Protein AF-A0A7W8KSW9-F1 (afdb_monomer_lite)

Secondary structure (DSSP, 8-state):
-------PPPPP------------EEEEEES-GGGT-HHHHHHHHHT-SS--GGGSHHHHHHHHHTTTTSGGGTEEEEEEEEEETTEEEEEEEEEEES---S------------

Foldseek 3Di:
DDDDDDDDDDPDPDDPDPPPPPQDKDKDKDQDPPVLPQVLQVVQQVPDPDRDPCSHPVNVVCCDVVVVQHVVQQWGWMKIFIDRPSHTPWIDIDIGGDDDPPDPPPPPDPDDTD

Sequence (114 aa):
MPCCGKRKWQPKKQATLPQLQSMDYRTRIVSSLAEIGQAAWDGLVAVQDEANPFLSYAFLHALHESGAACAETGWQPHFLTVWHEEQLAGALPLYLKSHSYGEYVKLCTIKNIV

Radius of gyration: 23.82 Å; chains: 1; bounding box: 39×73×54 Å

pLDDT: mean 74.78, std 20.63, range [29.39, 95.5]

Structure (mmCIF, N/CA/C/O backbone):
data_AF-A0A7W8KSW9-F1
#
_entry.id   AF-A0A7W8KSW9-F1
#
loop_
_atom_site.group_PDB
_atom_site.id
_atom_site.type_symbol
_atom_site.label_atom_id
_atom_site.label_alt_id
_atom_site.label_comp_id
_atom_site.label_asym_id
_atom_site.label_entity_id
_atom_sit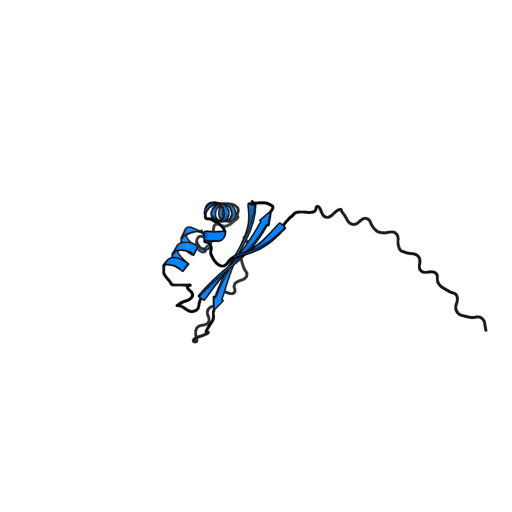e.label_seq_id
_atom_site.pdbx_PDB_ins_code
_atom_site.Cartn_x
_atom_site.Cartn_y
_atom_site.Cartn_z
_atom_site.occupancy
_atom_site.B_iso_or_equiv
_atom_site.auth_seq_id
_atom_site.auth_comp_id
_atom_site.auth_asym_id
_atom_site.auth_atom_id
_atom_site.pdbx_PDB_model_num
ATOM 1 N N . MET A 1 1 ? 16.557 -63.191 38.789 1.00 41.88 1 MET A N 1
ATOM 2 C CA . MET A 1 1 ? 16.378 -62.001 37.928 1.00 41.88 1 MET A CA 1
ATOM 3 C C . MET A 1 1 ? 14.897 -61.847 37.598 1.00 41.88 1 MET A C 1
ATOM 5 O O . MET A 1 1 ? 14.385 -62.738 36.932 1.00 41.88 1 MET A O 1
ATOM 9 N N . PRO A 1 2 ? 14.191 -60.795 38.053 1.00 40.78 2 PRO A N 1
ATOM 10 C CA . PRO A 1 2 ? 12.872 -60.461 37.528 1.00 40.78 2 PRO A CA 1
ATOM 11 C C . PRO A 1 2 ? 12.901 -59.215 36.632 1.00 40.78 2 PRO A C 1
ATOM 13 O O . PRO A 1 2 ? 13.605 -58.238 36.885 1.00 40.78 2 PRO A O 1
ATOM 16 N N . CYS A 1 3 ? 12.117 -59.312 35.561 1.00 36.53 3 CYS A N 1
ATOM 17 C CA . CYS A 1 3 ? 11.940 -58.357 34.480 1.00 36.53 3 CYS A CA 1
ATOM 18 C C . CYS A 1 3 ? 11.451 -56.966 34.912 1.00 36.53 3 CYS A C 1
ATOM 20 O O . CYS A 1 3 ? 10.626 -56.807 35.808 1.00 36.53 3 CYS A O 1
ATOM 22 N N . CYS A 1 4 ? 11.918 -55.985 34.136 1.00 43.47 4 CYS A N 1
ATOM 23 C CA . CYS A 1 4 ? 11.496 -54.591 34.054 1.00 43.47 4 CYS A CA 1
ATOM 24 C C . CYS A 1 4 ? 9.966 -54.415 34.169 1.00 43.47 4 CYS A C 1
ATOM 26 O O . CYS A 1 4 ? 9.198 -54.871 33.317 1.00 43.47 4 CYS A O 1
ATOM 28 N N . GLY A 1 5 ? 9.530 -53.744 35.238 1.00 43.72 5 GLY A N 1
ATOM 29 C CA . GLY A 1 5 ? 8.131 -53.417 35.493 1.00 43.72 5 GLY A CA 1
ATOM 30 C C . GLY A 1 5 ? 7.568 -52.465 34.439 1.00 43.72 5 GLY A C 1
ATOM 31 O O . GLY A 1 5 ? 8.136 -51.408 34.158 1.00 43.72 5 GLY A O 1
ATOM 32 N N . LYS A 1 6 ? 6.416 -52.825 33.867 1.00 47.94 6 LYS A N 1
ATOM 33 C CA . LYS A 1 6 ? 5.676 -51.979 32.925 1.00 47.94 6 LYS A CA 1
ATOM 34 C C . LYS A 1 6 ? 5.175 -50.722 33.648 1.00 47.94 6 LYS A C 1
ATOM 36 O O . LYS A 1 6 ? 4.142 -50.756 34.315 1.00 47.94 6 LYS A O 1
ATOM 41 N N . ARG A 1 7 ? 5.883 -49.598 33.505 1.00 45.09 7 ARG A N 1
ATOM 42 C CA . ARG A 1 7 ? 5.352 -48.278 33.873 1.00 45.09 7 ARG A CA 1
ATOM 43 C C . ARG A 1 7 ? 4.211 -47.934 32.920 1.00 45.09 7 ARG A C 1
ATOM 45 O O . ARG A 1 7 ? 4.440 -47.616 31.758 1.00 45.09 7 ARG A O 1
ATOM 52 N N . LYS A 1 8 ? 2.978 -48.035 33.419 1.00 47.38 8 LYS A N 1
ATOM 53 C CA . LYS A 1 8 ? 1.780 -47.563 32.722 1.00 47.38 8 LYS A CA 1
ATOM 54 C C . LYS A 1 8 ? 1.885 -46.045 32.560 1.00 47.38 8 LYS A C 1
ATOM 56 O O . LYS A 1 8 ? 1.961 -45.321 33.550 1.00 47.38 8 LYS A O 1
ATOM 61 N N . TRP A 1 9 ? 1.912 -45.585 31.314 1.00 39.28 9 TRP A N 1
ATOM 62 C CA . TRP A 1 9 ? 1.756 -44.180 30.960 1.00 39.28 9 TRP A CA 1
ATOM 63 C C . TRP A 1 9 ? 0.356 -43.732 31.395 1.00 39.28 9 TRP A C 1
ATOM 65 O O . TRP A 1 9 ? -0.638 -44.307 30.954 1.00 39.28 9 TRP A O 1
ATOM 75 N N . GLN A 1 10 ? 0.279 -42.767 32.311 1.00 44.88 10 GLN A N 1
ATOM 76 C CA . GLN A 1 10 ? -0.970 -42.079 32.623 1.00 44.88 10 GLN A CA 1
ATOM 77 C C . GLN A 1 10 ? -1.006 -40.777 31.816 1.00 44.88 10 GLN A C 1
ATOM 79 O O . GLN A 1 10 ? -0.055 -39.994 31.926 1.00 44.88 10 GLN A O 1
ATOM 84 N N . PRO A 1 11 ? -2.058 -40.516 31.020 1.00 47.56 11 PRO A N 1
ATOM 85 C CA . PRO A 1 11 ? -2.215 -39.225 30.373 1.00 47.56 11 PRO A CA 1
ATOM 86 C C . PRO A 1 11 ? -2.347 -38.161 31.464 1.00 47.56 11 PRO A C 1
ATOM 88 O O . PRO A 1 11 ? -3.222 -38.236 32.331 1.00 47.56 11 PRO A O 1
ATOM 91 N N . LYS A 1 12 ? -1.442 -37.178 31.454 1.00 54.94 12 LYS A N 1
ATOM 92 C CA . LYS A 1 12 ? -1.575 -35.993 32.304 1.00 54.94 12 LYS A CA 1
ATOM 93 C C . LYS A 1 12 ? -2.905 -35.333 31.942 1.00 54.94 12 LYS A C 1
ATOM 95 O O . LYS A 1 12 ? -3.167 -35.114 30.763 1.00 54.94 12 LYS A O 1
ATOM 100 N N . LYS A 1 13 ? -3.741 -35.069 32.951 1.00 54.25 13 LYS A N 1
ATOM 101 C CA . LYS A 1 13 ? -5.019 -34.362 32.800 1.00 54.25 13 LYS A CA 1
ATOM 102 C C . LYS A 1 13 ? -4.804 -33.137 31.909 1.00 54.25 13 LYS A C 1
ATOM 104 O O . LYS A 1 13 ? -3.906 -32.342 32.183 1.00 54.25 13 LYS A O 1
ATOM 109 N N . GLN A 1 14 ? -5.594 -33.042 30.842 1.00 52.78 14 GLN A N 1
ATOM 110 C CA . GLN A 1 14 ? -5.586 -31.927 29.904 1.00 52.78 14 GLN A CA 1
ATOM 111 C C . GLN A 1 14 ? -5.742 -30.631 30.711 1.00 52.78 14 GLN A C 1
ATOM 113 O O . GLN A 1 14 ? -6.770 -30.425 31.354 1.00 52.78 14 GLN A O 1
ATOM 118 N N . ALA A 1 15 ? -4.710 -29.791 30.742 1.00 56.44 15 ALA A N 1
ATOM 119 C CA . ALA A 1 15 ? -4.867 -28.434 31.239 1.00 56.44 15 ALA A CA 1
ATOM 120 C C . ALA A 1 15 ? -5.793 -27.711 30.255 1.00 56.44 15 ALA A C 1
ATOM 122 O O . ALA A 1 15 ? -5.528 -27.715 29.052 1.00 56.44 15 ALA A O 1
ATOM 123 N N . THR A 1 16 ? -6.896 -27.157 30.752 1.00 51.75 16 THR A N 1
ATOM 124 C CA . THR A 1 16 ? -7.808 -26.318 29.974 1.00 51.75 16 THR A CA 1
ATOM 125 C C . THR A 1 16 ? -7.005 -25.141 29.426 1.00 51.75 16 THR A C 1
ATOM 127 O O . THR A 1 16 ? -6.653 -24.229 30.172 1.00 51.75 16 THR A O 1
ATOM 130 N N . LEU A 1 17 ? -6.648 -25.189 28.141 1.00 53.19 17 LEU A N 1
ATOM 131 C CA . LEU A 1 17 ? -6.121 -24.022 27.444 1.00 53.19 17 LEU A CA 1
ATOM 132 C C . LEU A 1 17 ? -7.232 -22.962 27.462 1.00 53.19 17 LEU A C 1
ATOM 134 O O . LEU A 1 17 ? -8.385 -23.328 27.207 1.00 53.19 17 LEU A O 1
ATOM 138 N N . PRO A 1 18 ? -6.940 -21.689 27.790 1.00 54.09 18 PRO A N 1
ATOM 139 C CA . PRO A 1 18 ? -7.931 -20.637 27.638 1.00 54.09 18 PRO A CA 1
ATOM 140 C C . PRO A 1 18 ? -8.455 -20.707 26.208 1.00 54.09 18 PRO A C 1
ATOM 142 O O . PRO A 1 18 ? -7.687 -20.867 25.259 1.00 54.09 18 PRO A O 1
ATOM 145 N N . GLN A 1 19 ? -9.776 -20.692 26.089 1.00 52.88 19 GLN A N 1
ATOM 146 C CA . GLN A 1 19 ? -10.491 -20.788 24.831 1.00 52.88 19 GLN A CA 1
ATOM 147 C C . GLN A 1 19 ? -9.996 -19.647 23.937 1.00 52.88 19 GLN A C 1
ATOM 149 O O . GLN A 1 19 ? -10.364 -18.495 24.157 1.00 52.88 19 GLN A O 1
ATOM 154 N N . LEU A 1 20 ? -9.096 -19.949 22.994 1.00 60.62 20 LEU A N 1
ATOM 155 C CA . LEU A 1 20 ? -8.714 -19.025 21.933 1.00 60.62 20 LEU A CA 1
ATOM 156 C C . LEU A 1 20 ? -10.021 -18.681 21.229 1.00 60.62 20 LEU A C 1
ATOM 158 O O . LEU A 1 20 ? -10.607 -19.533 20.559 1.00 60.62 20 LEU A O 1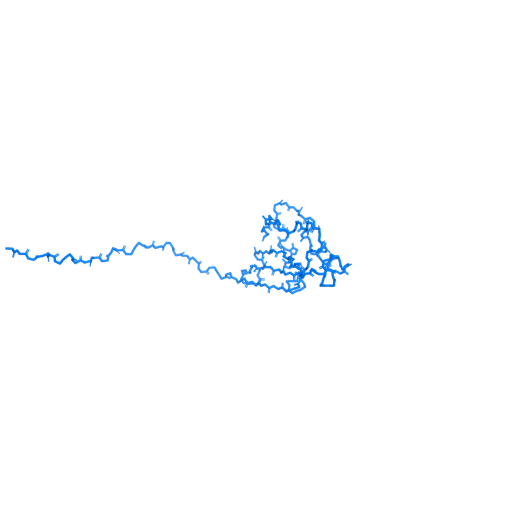
ATOM 162 N N . GLN A 1 21 ? -10.538 -17.479 21.483 1.00 60.25 21 GLN A N 1
ATOM 163 C CA . GLN A 1 21 ? -11.678 -16.967 20.744 1.00 60.25 21 GLN A CA 1
ATOM 164 C C . GLN A 1 21 ? -11.295 -17.066 19.272 1.00 60.25 21 GLN A C 1
ATOM 166 O O . GLN A 1 21 ? -10.225 -16.606 18.876 1.00 60.25 21 GLN A O 1
ATOM 171 N N . SER A 1 22 ? -12.119 -17.758 18.491 1.00 67.19 22 SER A N 1
ATOM 172 C CA . SER A 1 22 ? -11.922 -17.891 17.053 1.00 67.19 22 SER A CA 1
ATOM 173 C C . SER A 1 22 ? -12.151 -16.520 16.419 1.00 67.19 22 SER A C 1
ATOM 175 O O . SER A 1 22 ? -13.246 -16.238 15.950 1.00 67.19 22 SER A O 1
ATOM 177 N N . MET A 1 23 ? -11.152 -15.640 16.478 1.00 72.75 23 MET A N 1
ATOM 178 C CA . MET A 1 23 ? -11.139 -14.392 15.726 1.00 72.75 23 MET A CA 1
ATOM 179 C C . MET A 1 23 ? -10.833 -14.749 14.271 1.00 72.75 23 MET A C 1
ATOM 181 O O . MET A 1 23 ? -9.741 -15.235 13.966 1.00 72.75 23 MET A O 1
ATOM 185 N N . ASP A 1 24 ? -11.820 -14.567 13.394 1.00 87.50 24 ASP A N 1
ATOM 186 C CA . ASP A 1 24 ? -11.692 -14.855 11.965 1.00 87.50 24 ASP A CA 1
ATOM 187 C C . ASP 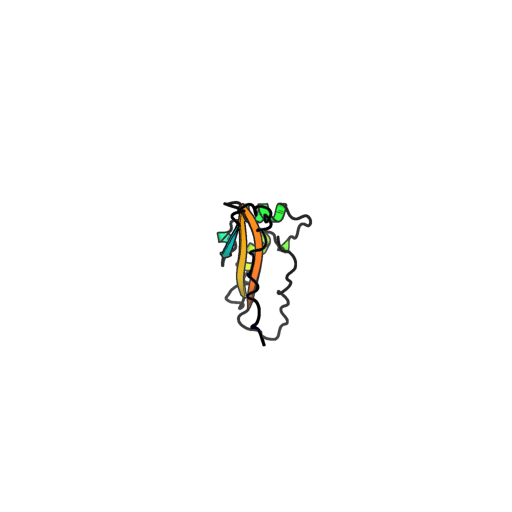A 1 24 ? -10.917 -13.727 11.276 1.00 87.50 24 ASP A C 1
ATOM 189 O O . ASP A 1 24 ? -11.479 -12.747 10.778 1.00 87.50 24 ASP A O 1
ATOM 193 N N . TYR A 1 25 ? -9.590 -13.850 11.312 1.00 90.56 25 TYR A N 1
ATOM 194 C CA . TYR A 1 25 ? -8.694 -12.988 10.559 1.00 90.56 25 TYR A CA 1
ATOM 195 C C . TYR A 1 25 ? -8.327 -13.625 9.225 1.00 90.56 25 TYR A C 1
ATOM 197 O O . TYR A 1 25 ? -7.769 -14.723 9.167 1.00 90.56 25 TYR A O 1
ATOM 205 N N . ARG A 1 26 ? -8.563 -12.885 8.141 1.00 93.81 26 ARG A N 1
ATOM 206 C CA . ARG A 1 26 ? -8.225 -13.287 6.775 1.00 93.81 26 ARG A CA 1
ATOM 207 C C . ARG A 1 26 ? -7.038 -12.476 6.281 1.00 93.81 26 ARG A C 1
ATOM 209 O O . ARG A 1 26 ? -7.106 -11.252 6.208 1.00 93.81 26 ARG A O 1
ATOM 216 N N . THR A 1 27 ? -5.957 -13.151 5.909 1.00 93.44 27 THR A N 1
ATOM 217 C CA . THR A 1 27 ? -4.803 -12.507 5.274 1.00 93.44 27 THR A CA 1
ATOM 218 C C . THR A 1 27 ? -4.942 -12.537 3.757 1.00 93.44 27 THR A C 1
ATOM 220 O O . THR A 1 27 ? -5.384 -13.533 3.180 1.00 93.44 27 THR A O 1
ATOM 223 N N . ARG A 1 28 ? -4.588 -11.437 3.087 1.00 93.62 28 ARG A N 1
ATOM 224 C CA . ARG A 1 28 ? -4.586 -11.347 1.619 1.00 93.62 28 ARG A CA 1
ATOM 225 C C . ARG A 1 28 ? -3.335 -10.628 1.140 1.00 93.62 28 ARG A C 1
ATOM 227 O O . ARG A 1 28 ? -2.895 -9.673 1.775 1.00 93.62 28 ARG A O 1
ATOM 234 N N . ILE A 1 29 ? -2.797 -11.071 0.010 1.00 93.25 29 ILE A N 1
ATOM 235 C CA . ILE A 1 29 ? -1.783 -10.330 -0.741 1.00 93.25 29 ILE A CA 1
ATOM 236 C C . ILE A 1 29 ? -2.468 -9.831 -2.004 1.00 93.25 29 ILE A C 1
ATOM 238 O O . ILE A 1 29 ? -2.960 -10.644 -2.784 1.00 93.25 29 ILE A O 1
ATOM 242 N N . VAL A 1 30 ? -2.519 -8.516 -2.177 1.00 94.19 30 VAL A N 1
ATOM 243 C CA . VAL A 1 30 ? -3.098 -7.875 -3.364 1.00 94.19 30 VAL A CA 1
ATOM 244 C C . VAL A 1 30 ? -2.026 -7.100 -4.116 1.00 94.19 30 VAL A C 1
ATOM 246 O O . VAL A 1 30 ? -1.053 -6.634 -3.524 1.00 94.19 30 VAL A O 1
ATOM 249 N N . SER A 1 31 ? -2.183 -6.991 -5.430 1.00 90.50 31 SER A N 1
ATOM 250 C CA . SER A 1 31 ? -1.208 -6.343 -6.319 1.00 90.50 31 SER A CA 1
ATOM 251 C C . SER A 1 31 ? -1.473 -4.853 -6.520 1.00 90.50 31 SER A C 1
ATOM 253 O O . SER A 1 31 ? -0.613 -4.132 -7.018 1.00 90.50 31 SER A O 1
ATOM 255 N N . SER A 1 32 ? -2.657 -4.376 -6.138 1.00 90.38 32 SER A N 1
ATOM 256 C CA . SER A 1 32 ? -3.046 -2.983 -6.301 1.00 90.38 32 SER A CA 1
ATOM 257 C C . SER A 1 32 ? -3.680 -2.418 -5.039 1.00 90.38 32 SER A C 1
ATOM 259 O O . SER A 1 32 ? -4.515 -3.047 -4.390 1.00 90.38 32 SER A O 1
ATOM 261 N N . LEU A 1 33 ? -3.322 -1.170 -4.734 1.00 92.56 33 LEU A N 1
ATOM 262 C CA . LEU A 1 33 ? -3.925 -0.390 -3.657 1.00 92.56 33 LEU A CA 1
ATOM 263 C C . LEU A 1 33 ? -5.439 -0.201 -3.874 1.00 92.56 33 LEU A C 1
ATOM 265 O O . LEU A 1 33 ? -6.209 -0.156 -2.915 1.00 92.56 33 LEU A O 1
ATOM 269 N N . ALA A 1 34 ? -5.879 -0.149 -5.135 1.00 92.94 34 ALA A N 1
ATOM 270 C CA . ALA A 1 34 ? -7.286 0.010 -5.491 1.00 92.94 34 ALA A CA 1
ATOM 271 C C . ALA A 1 34 ? -8.149 -1.201 -5.090 1.00 92.94 34 ALA A C 1
ATOM 273 O O . ALA A 1 34 ? -9.336 -1.029 -4.828 1.00 92.94 34 ALA A O 1
ATOM 274 N N . GLU A 1 35 ? -7.567 -2.404 -4.991 1.00 94.00 35 GLU A N 1
ATOM 275 C CA . GLU A 1 35 ? -8.279 -3.615 -4.546 1.00 94.00 35 GLU A CA 1
ATOM 276 C C . GLU A 1 35 ? -8.684 -3.543 -3.063 1.00 94.00 35 GLU A C 1
ATOM 278 O O . GLU A 1 35 ? -9.645 -4.187 -2.650 1.00 94.00 35 GLU A O 1
ATOM 283 N N . ILE A 1 36 ? -7.960 -2.755 -2.262 1.00 94.19 36 ILE A N 1
ATOM 284 C CA . ILE A 1 36 ? -8.258 -2.517 -0.842 1.00 94.19 36 ILE A CA 1
ATOM 285 C C . ILE A 1 36 ? -9.326 -1.426 -0.701 1.00 94.19 36 ILE A C 1
ATOM 287 O O . ILE A 1 36 ? -10.201 -1.509 0.158 1.00 94.19 36 ILE A O 1
ATOM 291 N N . GLY A 1 37 ? -9.262 -0.417 -1.573 1.00 94.94 37 GLY A N 1
ATOM 292 C CA . GLY A 1 37 ? -10.169 0.723 -1.592 1.00 94.94 37 GLY A CA 1
ATOM 293 C C . GLY A 1 37 ? -9.746 1.843 -0.639 1.00 94.94 37 GLY A C 1
ATOM 294 O O . GLY A 1 37 ? -9.297 1.613 0.485 1.00 94.94 37 GLY A O 1
ATOM 295 N N . GLN A 1 38 ? -9.933 3.085 -1.090 1.00 95.38 38 GLN A N 1
ATOM 296 C CA . GLN A 1 38 ? -9.501 4.274 -0.356 1.00 95.38 38 GLN A CA 1
ATOM 297 C C . GLN A 1 38 ? -10.124 4.375 1.039 1.00 95.38 38 GLN A C 1
ATOM 299 O O . GLN A 1 38 ? -9.415 4.640 1.999 1.00 95.38 38 GLN A O 1
ATOM 304 N N . ALA A 1 39 ? -11.427 4.117 1.174 1.00 95.50 39 ALA A N 1
ATOM 305 C CA . ALA A 1 39 ? -12.114 4.249 2.458 1.00 95.50 39 ALA A CA 1
ATOM 306 C C . ALA A 1 39 ? -11.567 3.287 3.529 1.00 95.50 39 ALA A C 1
ATOM 308 O O . ALA A 1 39 ? -11.371 3.690 4.673 1.00 95.50 39 ALA A O 1
ATOM 309 N N . ALA A 1 40 ? -11.294 2.031 3.158 1.00 94.31 40 ALA A N 1
ATOM 310 C CA . ALA A 1 40 ? -10.727 1.048 4.079 1.00 94.31 40 ALA A CA 1
ATOM 311 C C . ALA A 1 40 ? -9.290 1.417 4.471 1.00 94.31 40 ALA A C 1
ATOM 313 O O . ALA A 1 40 ? -8.922 1.325 5.640 1.00 94.31 40 ALA A O 1
ATOM 314 N N . TRP A 1 41 ? -8.499 1.882 3.502 1.00 95.00 41 TRP A N 1
ATOM 315 C CA . TRP A 1 41 ? -7.125 2.312 3.731 1.00 95.00 41 TRP A CA 1
ATOM 316 C C . TRP A 1 41 ? -7.040 3.564 4.612 1.00 95.00 41 TRP A C 1
ATOM 318 O O . TRP A 1 41 ? -6.314 3.574 5.600 1.00 95.00 41 TRP A O 1
ATOM 328 N N . ASP A 1 42 ? -7.809 4.606 4.295 1.00 93.50 42 ASP A N 1
ATOM 329 C CA . ASP A 1 42 ? -7.835 5.853 5.063 1.00 93.50 42 ASP A CA 1
ATOM 330 C C . ASP A 1 42 ? -8.364 5.611 6.486 1.00 93.50 42 ASP A C 1
ATOM 332 O O . ASP A 1 42 ? -7.828 6.172 7.440 1.00 93.50 42 ASP A O 1
ATOM 336 N N . GLY A 1 43 ? -9.349 4.718 6.651 1.00 92.19 43 GLY A N 1
ATOM 337 C CA . GLY A 1 43 ? -9.820 4.277 7.966 1.00 92.19 43 GLY A CA 1
ATOM 338 C C . GLY A 1 43 ? -8.728 3.590 8.790 1.00 92.19 43 GLY A C 1
ATOM 339 O O . GLY A 1 43 ? -8.604 3.856 9.983 1.00 92.19 43 GLY A O 1
ATOM 340 N N . LEU A 1 44 ? -7.898 2.763 8.149 1.00 91.50 44 LEU A N 1
ATOM 341 C CA . LEU A 1 44 ? -6.752 2.120 8.787 1.00 91.50 44 LEU A CA 1
ATOM 342 C C . LEU A 1 44 ? -5.640 3.133 9.136 1.00 91.50 44 LEU A C 1
ATOM 344 O O . LEU A 1 44 ? -5.051 3.073 10.210 1.00 91.50 44 LEU A O 1
ATOM 348 N N . VAL A 1 45 ? -5.345 4.095 8.260 1.00 90.69 45 VAL A N 1
ATOM 349 C CA . VAL A 1 45 ? -4.337 5.132 8.545 1.00 90.69 45 VAL A CA 1
ATOM 350 C C . VAL A 1 45 ? -4.791 6.057 9.676 1.00 90.69 45 VAL A C 1
ATOM 352 O O . VAL A 1 45 ? -3.971 6.464 10.494 1.00 90.69 45 VAL A O 1
ATOM 355 N N . ALA A 1 46 ? -6.089 6.355 9.764 1.00 89.25 46 ALA A N 1
ATOM 356 C CA . ALA A 1 46 ? -6.650 7.233 10.788 1.00 89.25 46 ALA A CA 1
ATOM 357 C C . ALA A 1 46 ? -6.564 6.669 12.218 1.00 89.25 46 ALA A C 1
ATOM 359 O O . ALA A 1 46 ? -6.645 7.449 13.165 1.00 89.25 46 ALA A O 1
ATOM 360 N N . VAL A 1 47 ? -6.408 5.348 12.389 1.00 87.81 47 VAL A N 1
ATOM 361 C CA . VAL A 1 47 ? -6.246 4.724 13.716 1.00 87.81 47 VAL A CA 1
ATOM 362 C C . VAL A 1 47 ? -4.792 4.662 14.193 1.00 87.81 47 VAL A C 1
ATOM 364 O O . VAL A 1 47 ? -4.552 4.240 15.321 1.00 87.81 47 VAL A O 1
ATOM 367 N N . GLN A 1 48 ? -3.819 5.074 13.372 1.00 82.56 48 GLN A N 1
ATOM 368 C CA . GLN A 1 48 ? -2.420 5.146 13.799 1.00 82.56 48 GLN A CA 1
ATOM 369 C C . GLN A 1 48 ? -2.210 6.276 14.809 1.00 82.56 48 GLN A C 1
ATOM 371 O O . GLN A 1 48 ? -2.653 7.402 14.588 1.00 82.56 48 GLN A O 1
ATOM 376 N N . ASP A 1 49 ? -1.442 5.996 15.864 1.00 82.50 49 ASP A N 1
ATOM 377 C CA .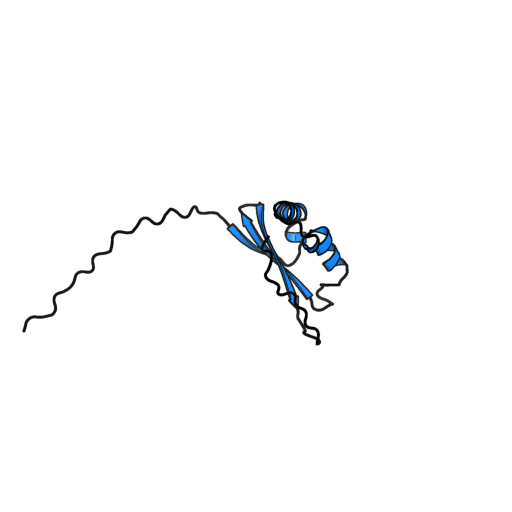 ASP A 1 49 ? -1.036 7.008 16.848 1.00 82.50 49 ASP A CA 1
ATOM 378 C C . ASP A 1 49 ? -0.204 8.135 16.206 1.00 82.50 49 ASP A C 1
ATOM 380 O O . ASP A 1 49 ? -0.315 9.303 16.582 1.00 82.50 49 ASP A O 1
ATOM 384 N N . GLU A 1 50 ? 0.618 7.793 15.209 1.00 83.88 50 GLU A N 1
ATOM 385 C CA . GLU A 1 50 ? 1.463 8.729 14.469 1.00 83.88 50 GLU A CA 1
ATOM 386 C C . GLU A 1 50 ? 1.054 8.778 12.995 1.00 83.88 50 GLU A C 1
ATOM 388 O O . GLU A 1 50 ? 1.212 7.814 12.244 1.00 83.88 50 GLU A O 1
ATOM 393 N N . ALA A 1 51 ? 0.570 9.938 12.551 1.00 79.81 51 ALA A N 1
ATOM 394 C CA . ALA A 1 51 ? 0.211 10.145 11.156 1.00 79.81 51 ALA A CA 1
ATOM 395 C C . ALA A 1 51 ? 1.458 10.094 10.255 1.00 79.81 51 ALA A C 1
ATOM 397 O O . ALA A 1 51 ? 2.303 10.991 10.281 1.00 79.81 51 ALA A O 1
ATOM 398 N N . ASN A 1 52 ? 1.545 9.069 9.405 1.00 84.69 52 ASN A N 1
ATOM 399 C CA . ASN A 1 52 ? 2.582 8.965 8.384 1.00 84.69 52 ASN A CA 1
ATOM 400 C C . ASN A 1 52 ? 2.023 9.361 7.002 1.00 84.69 52 ASN A C 1
ATOM 402 O O . ASN A 1 52 ? 1.303 8.568 6.388 1.00 84.69 52 ASN A O 1
ATOM 406 N N . PRO A 1 53 ? 2.368 10.543 6.452 1.00 87.19 53 PRO A N 1
ATOM 407 C CA . PRO A 1 53 ? 1.842 10.990 5.160 1.00 87.19 53 PRO A CA 1
ATOM 408 C C . PRO A 1 53 ? 2.247 10.072 3.996 1.00 87.19 53 PRO A C 1
ATOM 410 O O . PRO A 1 53 ? 1.505 9.969 3.017 1.00 87.19 53 PRO A O 1
ATOM 413 N N . PHE A 1 54 ? 3.370 9.353 4.121 1.00 89.12 54 PHE A N 1
ATOM 414 C CA . PHE A 1 54 ? 3.843 8.386 3.126 1.00 89.12 54 PHE A CA 1
ATOM 415 C C . PHE A 1 54 ? 3.030 7.088 3.101 1.00 89.12 54 PHE A C 1
ATOM 417 O O . PHE A 1 54 ? 3.187 6.281 2.188 1.00 89.12 54 PHE A O 1
ATOM 424 N N . LEU A 1 55 ? 2.161 6.888 4.092 1.00 90.56 55 LEU A N 1
ATOM 425 C CA . LEU A 1 55 ? 1.195 5.798 4.124 1.00 90.56 55 LEU A CA 1
ATOM 426 C C . LEU A 1 55 ? -0.202 6.247 3.710 1.00 90.56 55 LEU A C 1
ATOM 428 O O . LEU A 1 55 ? -1.091 5.412 3.686 1.00 90.56 55 LEU A O 1
ATOM 432 N N . SER A 1 56 ? -0.437 7.520 3.378 1.00 92.12 56 SER A N 1
ATOM 433 C CA . SER A 1 56 ? -1.761 7.943 2.907 1.00 92.12 56 SER A CA 1
ATOM 434 C C . SER A 1 56 ? -2.106 7.294 1.565 1.00 92.12 56 SER A C 1
ATOM 436 O O . SER A 1 56 ? -1.227 7.095 0.717 1.00 92.12 56 SER A O 1
ATOM 438 N N . TYR A 1 57 ? -3.395 7.009 1.343 1.00 93.62 57 TYR A N 1
ATOM 439 C CA . TYR A 1 57 ? -3.847 6.455 0.067 1.00 93.62 57 TYR A CA 1
ATOM 440 C C . TYR A 1 57 ? -3.443 7.368 -1.094 1.00 93.62 57 TYR A C 1
ATOM 442 O O . TYR A 1 57 ? -2.895 6.904 -2.088 1.00 93.62 57 TYR A O 1
ATOM 450 N N . ALA A 1 58 ? -3.647 8.680 -0.940 1.00 93.62 58 ALA A N 1
ATOM 451 C CA . ALA A 1 58 ? -3.317 9.672 -1.958 1.00 93.62 58 ALA A CA 1
ATOM 452 C C . ALA A 1 58 ? -1.827 9.662 -2.334 1.00 93.62 58 ALA A C 1
ATOM 454 O O . ALA A 1 58 ? -1.498 9.706 -3.520 1.00 93.62 58 ALA A O 1
ATOM 455 N N . PHE A 1 59 ? -0.928 9.567 -1.348 1.00 93.12 59 PHE A N 1
ATOM 456 C CA . PHE A 1 59 ? 0.508 9.500 -1.612 1.00 93.12 59 PHE A CA 1
ATOM 457 C C . PHE A 1 59 ? 0.885 8.214 -2.349 1.00 93.12 59 PHE A C 1
ATOM 459 O O . PHE A 1 59 ? 1.551 8.275 -3.380 1.00 93.12 59 PHE A O 1
ATOM 466 N N . LEU A 1 60 ? 0.444 7.055 -1.850 1.00 92.38 60 LEU A N 1
ATOM 467 C CA . LEU A 1 60 ? 0.764 5.763 -2.460 1.00 92.38 60 LEU A CA 1
ATOM 468 C C . LEU A 1 60 ? 0.170 5.648 -3.867 1.00 92.38 60 LEU A C 1
ATOM 470 O O . LEU A 1 60 ? 0.830 5.166 -4.780 1.00 92.38 60 LEU A O 1
ATOM 474 N N . HIS A 1 61 ? -1.049 6.140 -4.072 1.00 92.56 61 HIS A N 1
ATOM 475 C CA . HIS A 1 61 ? -1.666 6.215 -5.390 1.00 92.56 61 HIS A CA 1
ATOM 476 C C . HIS A 1 61 ? -0.837 7.086 -6.343 1.00 92.56 61 HIS A C 1
ATOM 478 O O . HIS A 1 61 ? -0.479 6.636 -7.427 1.00 92.56 61 HIS A O 1
ATOM 484 N N . ALA A 1 62 ? -0.456 8.298 -5.928 1.00 91.88 62 ALA A N 1
ATOM 485 C CA . ALA A 1 62 ? 0.383 9.183 -6.737 1.00 91.88 62 ALA A CA 1
ATOM 486 C C . ALA A 1 62 ? 1.777 8.588 -7.026 1.00 91.88 62 ALA A C 1
ATOM 488 O O . ALA A 1 62 ? 2.318 8.776 -8.117 1.00 91.88 62 ALA A O 1
ATOM 489 N N . LEU A 1 63 ? 2.356 7.842 -6.080 1.00 90.12 63 LEU A N 1
ATOM 490 C CA . LEU A 1 63 ? 3.634 7.151 -6.259 1.00 90.12 63 LEU A CA 1
ATOM 491 C C . LEU A 1 63 ? 3.572 6.115 -7.394 1.00 90.12 63 LEU A C 1
ATOM 493 O O . LEU A 1 63 ? 4.510 6.028 -8.187 1.00 90.12 63 LEU A O 1
ATOM 497 N N . HIS A 1 64 ? 2.474 5.363 -7.496 1.00 88.00 64 HIS A N 1
ATOM 498 C CA . HIS A 1 64 ? 2.278 4.408 -8.589 1.00 88.00 64 HIS A CA 1
ATOM 499 C C . HIS A 1 64 ? 1.936 5.109 -9.907 1.00 88.00 64 HIS A C 1
ATOM 501 O O . HIS A 1 64 ? 2.568 4.821 -10.920 1.00 88.00 64 HIS A O 1
ATOM 507 N N . GLU A 1 65 ? 1.004 6.066 -9.884 1.00 88.88 65 GLU A N 1
ATOM 508 C CA . GLU A 1 65 ? 0.559 6.797 -11.082 1.00 88.88 65 GLU A CA 1
ATOM 509 C C . GLU A 1 65 ? 1.683 7.613 -11.733 1.00 88.88 65 GLU A C 1
ATOM 511 O O . GLU A 1 65 ? 1.730 7.760 -12.949 1.00 88.88 65 GLU A O 1
ATOM 516 N N . SER A 1 66 ? 2.625 8.131 -10.939 1.00 89.25 66 SER A N 1
ATOM 517 C CA . SER A 1 66 ? 3.780 8.876 -11.459 1.00 89.25 66 SER A CA 1
ATOM 518 C C . SER A 1 66 ? 4.835 7.999 -12.147 1.00 89.25 66 SER A C 1
ATOM 520 O O . SER A 1 66 ? 5.775 8.536 -12.732 1.00 89.25 66 SER A O 1
ATOM 522 N N . GLY A 1 67 ? 4.730 6.669 -12.057 1.00 82.38 67 GLY A N 1
ATOM 523 C CA . GLY A 1 67 ? 5.720 5.731 -12.597 1.00 82.38 67 GLY A CA 1
ATOM 524 C C . GLY A 1 67 ? 6.990 5.578 -11.747 1.00 82.38 67 GLY A C 1
ATOM 525 O O . GLY A 1 67 ? 7.900 4.833 -12.114 1.00 82.38 67 GLY A O 1
ATOM 526 N N . ALA A 1 68 ? 7.074 6.242 -10.589 1.00 80.31 68 ALA A N 1
ATOM 527 C CA . ALA A 1 68 ? 8.255 6.184 -9.727 1.00 80.31 68 ALA A CA 1
ATOM 528 C C . ALA A 1 68 ? 8.485 4.789 -9.116 1.00 80.31 68 ALA A C 1
ATOM 530 O O . ALA A 1 68 ? 9.630 4.360 -8.972 1.00 80.31 68 ALA A O 1
ATOM 531 N N . ALA A 1 69 ? 7.407 4.074 -8.783 1.00 80.12 69 ALA A N 1
ATOM 532 C CA . ALA A 1 69 ? 7.448 2.706 -8.268 1.00 80.12 69 ALA A CA 1
ATOM 533 C C . ALA A 1 69 ? 6.515 1.793 -9.080 1.00 80.12 69 ALA A C 1
ATOM 535 O O . ALA A 1 69 ? 5.547 1.246 -8.554 1.00 80.12 69 ALA A O 1
ATOM 536 N N . CYS A 1 70 ? 6.789 1.658 -10.379 1.00 79.25 70 CYS A N 1
ATOM 537 C CA . CYS A 1 70 ? 5.996 0.846 -11.300 1.00 79.25 70 CYS A CA 1
ATOM 538 C C . CYS A 1 70 ? 6.817 -0.278 -11.942 1.00 79.25 70 CYS A C 1
ATOM 540 O O . CYS A 1 70 ? 8.051 -0.314 -11.876 1.00 79.25 70 CYS A O 1
ATOM 542 N N . ALA A 1 71 ? 6.117 -1.211 -12.593 1.00 75.62 71 ALA A N 1
ATOM 543 C CA . ALA A 1 71 ? 6.748 -2.383 -13.192 1.00 75.62 71 ALA A CA 1
ATOM 544 C C . ALA A 1 71 ? 7.792 -1.999 -14.257 1.00 75.62 71 ALA A C 1
ATOM 546 O O . ALA A 1 71 ? 8.811 -2.678 -14.380 1.00 75.62 71 ALA A O 1
ATOM 547 N N . GLU A 1 72 ? 7.578 -0.889 -14.971 1.00 75.12 72 GLU A N 1
ATOM 548 C CA . GLU A 1 72 ? 8.504 -0.357 -15.980 1.00 75.12 72 GLU A CA 1
ATOM 549 C C . GLU A 1 72 ? 9.830 0.112 -15.365 1.00 75.12 72 GLU A C 1
ATOM 551 O O . GLU A 1 72 ? 10.886 -0.068 -15.968 1.00 75.12 72 GLU A O 1
ATOM 556 N N . THR A 1 73 ? 9.804 0.636 -14.135 1.00 71.62 73 THR A N 1
ATOM 557 C CA . THR A 1 73 ? 11.006 0.995 -13.362 1.00 71.62 73 THR A CA 1
ATOM 558 C C . THR A 1 73 ? 11.558 -0.177 -12.541 1.00 71.62 73 THR A C 1
ATOM 560 O O .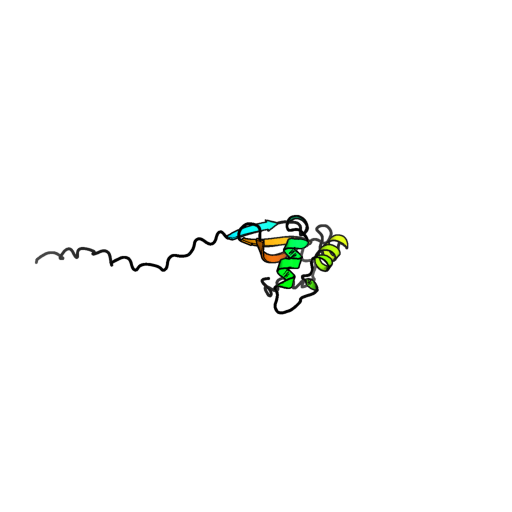 THR A 1 73 ? 12.489 -0.016 -11.748 1.00 71.62 73 THR A O 1
ATOM 563 N N . GLY A 1 74 ? 11.024 -1.384 -12.759 1.00 77.56 74 GLY A N 1
ATOM 564 C CA . GLY A 1 74 ? 11.448 -2.619 -12.105 1.00 77.56 74 GLY A CA 1
ATOM 565 C C . GLY A 1 74 ? 10.872 -2.817 -10.705 1.00 77.56 74 GLY A C 1
ATOM 566 O O . GLY A 1 74 ? 11.366 -3.684 -9.985 1.00 77.56 74 GLY A O 1
ATOM 567 N N . TRP A 1 75 ? 9.854 -2.042 -10.319 1.00 82.12 75 TRP A N 1
ATOM 568 C CA . TRP A 1 75 ? 9.183 -2.102 -9.021 1.00 82.12 75 TRP A CA 1
ATOM 569 C C . TRP A 1 75 ? 7.776 -2.679 -9.147 1.00 82.12 75 TRP A C 1
ATOM 571 O O . TRP A 1 75 ? 6.961 -2.203 -9.924 1.00 82.12 75 TRP A O 1
ATOM 581 N N . GLN A 1 76 ? 7.450 -3.695 -8.359 1.00 85.00 76 GLN A N 1
ATOM 582 C CA . GLN A 1 76 ? 6.121 -4.304 -8.365 1.00 85.00 76 GLN A CA 1
ATOM 583 C C . GLN A 1 76 ? 5.476 -4.152 -6.986 1.00 85.00 76 GLN A C 1
ATOM 585 O O . GLN A 1 76 ? 5.936 -4.803 -6.035 1.00 85.00 76 GLN A O 1
ATOM 590 N N . PRO A 1 77 ? 4.441 -3.305 -6.852 1.00 88.62 77 PRO A N 1
ATOM 591 C CA . PRO A 1 77 ? 3.754 -3.129 -5.586 1.00 88.62 77 PRO A CA 1
ATOM 592 C C . PRO A 1 77 ? 2.982 -4.396 -5.218 1.00 88.62 77 PRO A C 1
ATOM 594 O O . PRO A 1 77 ? 2.361 -5.046 -6.054 1.00 88.62 77 PRO A O 1
ATOM 597 N N . HIS A 1 78 ? 3.049 -4.749 -3.945 1.00 90.12 78 HIS A N 1
ATOM 598 C CA . HIS A 1 78 ? 2.279 -5.807 -3.315 1.00 90.12 78 HIS A CA 1
ATOM 599 C C . HIS A 1 78 ? 1.827 -5.296 -1.952 1.00 90.12 78 HIS A C 1
ATOM 601 O O . HIS A 1 78 ? 2.590 -4.648 -1.247 1.00 90.12 78 HIS A O 1
ATOM 607 N N 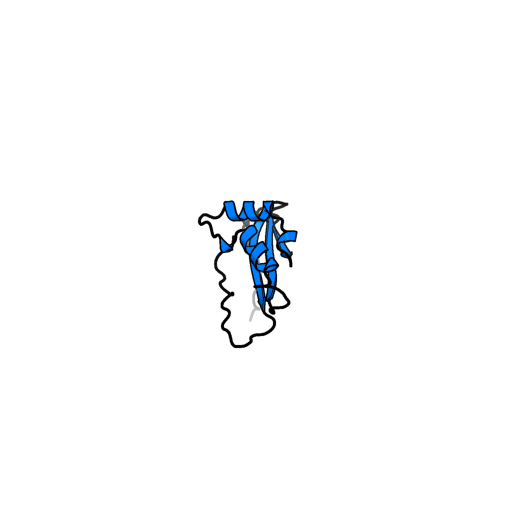. PHE A 1 79 ? 0.609 -5.604 -1.537 1.00 91.62 79 PHE A N 1
ATOM 608 C CA . PHE A 1 79 ? 0.087 -5.191 -0.241 1.00 91.62 79 PHE A CA 1
ATOM 609 C C . PHE A 1 79 ? -0.329 -6.426 0.532 1.00 91.62 79 PHE A C 1
ATOM 611 O O . PHE A 1 79 ? -1.242 -7.146 0.125 1.00 91.62 79 PHE A O 1
ATOM 618 N N . LEU A 1 80 ? 0.342 -6.672 1.654 1.00 93.19 80 LEU A N 1
ATOM 619 C CA . LEU A 1 80 ? -0.100 -7.672 2.613 1.00 93.19 80 LEU A CA 1
ATOM 620 C C . LEU A 1 80 ? -1.148 -7.025 3.513 1.00 93.19 80 LEU A C 1
ATOM 622 O O . LEU A 1 80 ? -0.881 -6.003 4.132 1.00 93.19 80 LEU A O 1
ATOM 626 N N . THR A 1 81 ? -2.331 -7.616 3.588 1.00 94.25 81 THR A N 1
ATOM 627 C CA . THR A 1 81 ? -3.459 -7.099 4.365 1.00 94.25 81 THR A CA 1
ATOM 628 C C . THR A 1 81 ? -3.987 -8.157 5.316 1.00 94.25 81 THR A C 1
ATOM 630 O O . THR A 1 81 ? -3.934 -9.356 5.027 1.00 94.25 81 THR A O 1
ATOM 633 N N . VAL A 1 82 ? -4.506 -7.704 6.449 1.00 94.19 82 VAL A N 1
ATOM 634 C CA . VAL A 1 82 ? -5.197 -8.510 7.450 1.00 94.19 82 VAL A CA 1
ATOM 635 C C . VAL A 1 82 ? -6.595 -7.932 7.608 1.00 94.19 82 VAL A C 1
ATOM 637 O O . VAL A 1 82 ? -6.753 -6.739 7.852 1.00 94.19 82 VAL A O 1
ATOM 640 N N . TRP A 1 83 ? -7.606 -8.777 7.466 1.00 92.44 83 TRP A N 1
ATOM 641 C CA . TRP A 1 83 ? -9.012 -8.401 7.538 1.00 92.44 83 TRP A CA 1
ATOM 642 C C . TRP A 1 83 ? -9.668 -9.111 8.709 1.00 92.44 83 TRP A C 1
ATOM 644 O O . TRP A 1 83 ? -9.481 -10.316 8.860 1.00 92.44 83 TRP A O 1
ATOM 654 N N . HIS A 1 84 ? -10.444 -8.387 9.504 1.00 90.81 84 HIS A N 1
ATOM 655 C CA . HIS A 1 84 ? -11.384 -8.958 10.461 1.00 90.81 84 HIS A CA 1
ATOM 656 C C . HIS A 1 84 ? -12.783 -8.764 9.891 1.00 90.81 84 HIS A C 1
ATOM 658 O O . HIS A 1 84 ? -13.234 -7.627 9.759 1.00 90.81 84 HIS A O 1
ATOM 664 N N . GLU A 1 85 ? -13.434 -9.855 9.485 1.00 89.31 85 GLU A N 1
ATOM 665 C CA . GLU A 1 85 ? -14.633 -9.775 8.643 1.00 89.31 85 GLU A CA 1
ATOM 666 C C . GLU A 1 85 ? -14.358 -8.886 7.408 1.00 89.31 85 GLU A C 1
ATOM 668 O O . GLU A 1 85 ? -13.443 -9.188 6.637 1.00 89.31 85 GLU A O 1
ATOM 673 N N . GLU A 1 86 ? -15.104 -7.797 7.219 1.00 89.19 86 GLU A N 1
ATOM 674 C CA . GLU A 1 86 ? -14.933 -6.832 6.121 1.00 89.19 86 GLU A CA 1
ATOM 675 C C . GLU A 1 86 ? -14.117 -5.588 6.520 1.00 89.19 86 GLU A C 1
ATOM 677 O O . GLU A 1 86 ? -13.900 -4.694 5.704 1.00 89.19 86 GLU A O 1
ATOM 682 N N . GLN A 1 87 ? -13.632 -5.516 7.763 1.00 91.06 87 GLN A N 1
ATOM 683 C CA . GLN A 1 87 ? -12.809 -4.408 8.235 1.00 91.06 87 GLN A CA 1
ATOM 684 C C . GLN A 1 87 ? -11.326 -4.703 8.006 1.00 91.06 87 GLN A C 1
ATOM 686 O O . GLN A 1 87 ? -10.806 -5.740 8.424 1.00 91.06 87 GLN A O 1
ATOM 691 N N . LEU A 1 88 ? -10.624 -3.755 7.386 1.00 93.06 88 LEU A N 1
ATOM 692 C CA . LEU A 1 88 ? -9.173 -3.804 7.274 1.00 93.06 88 LEU A CA 1
ATOM 693 C C . LEU A 1 88 ? -8.559 -3.577 8.663 1.00 93.06 88 LEU A C 1
ATOM 695 O O . LEU A 1 88 ? -8.658 -2.490 9.227 1.00 93.06 88 LEU A O 1
ATOM 699 N N . ALA A 1 89 ? -7.970 -4.632 9.221 1.00 92.19 89 ALA A N 1
ATOM 700 C CA . ALA A 1 89 ? -7.373 -4.646 10.554 1.00 92.19 89 ALA A CA 1
ATOM 701 C C . ALA A 1 89 ? -5.870 -4.348 10.531 1.00 92.19 89 ALA A C 1
ATOM 703 O O . ALA A 1 89 ? -5.314 -3.993 11.562 1.00 92.19 89 ALA A O 1
ATOM 704 N N . GLY A 1 90 ? -5.223 -4.512 9.376 1.00 91.19 90 GLY A N 1
ATOM 705 C CA . GLY A 1 90 ? -3.839 -4.108 9.184 1.00 91.19 90 GLY A CA 1
ATOM 706 C C . GLY A 1 90 ? -3.378 -4.221 7.739 1.00 91.19 90 GLY A C 1
ATOM 707 O O . GLY A 1 90 ? -3.942 -4.991 6.953 1.00 91.19 90 GLY A O 1
ATOM 708 N N . ALA A 1 91 ? -2.354 -3.455 7.375 1.00 91.50 91 ALA A N 1
ATOM 709 C CA . ALA A 1 91 ? -1.798 -3.469 6.026 1.00 91.50 91 ALA A CA 1
ATOM 710 C C . ALA A 1 91 ? -0.307 -3.122 5.989 1.00 91.50 91 ALA A C 1
ATOM 712 O O . ALA A 1 91 ? 0.202 -2.342 6.790 1.00 91.50 91 ALA A O 1
ATOM 713 N N . LEU A 1 92 ? 0.389 -3.689 5.004 1.00 91.25 92 LEU A N 1
ATOM 714 C CA . LEU A 1 92 ? 1.808 -3.476 4.762 1.00 91.25 92 LEU A CA 1
ATOM 715 C C . LEU A 1 92 ? 2.067 -3.320 3.254 1.00 91.25 92 LEU A C 1
ATOM 717 O O . LEU A 1 92 ? 1.954 -4.307 2.518 1.00 91.25 92 LEU A O 1
ATOM 721 N N . PRO A 1 93 ? 2.435 -2.112 2.784 1.00 90.56 93 PRO A N 1
ATOM 722 C CA . PRO A 1 93 ? 2.966 -1.911 1.441 1.00 90.56 93 PRO A CA 1
ATOM 723 C C . PRO A 1 93 ? 4.328 -2.595 1.285 1.00 90.56 93 PRO A C 1
ATOM 725 O O . PRO A 1 93 ? 5.244 -2.391 2.082 1.00 90.56 93 PRO A O 1
ATOM 728 N N . LEU A 1 94 ? 4.476 -3.380 0.228 1.00 88.00 94 LEU A N 1
ATOM 729 C CA . LEU A 1 94 ? 5.680 -4.107 -0.154 1.00 88.00 94 LEU A CA 1
ATOM 730 C C . LEU A 1 94 ? 6.004 -3.779 -1.610 1.00 88.00 94 LEU A C 1
ATOM 732 O O . LEU A 1 94 ? 5.113 -3.647 -2.442 1.00 88.00 94 LEU A O 1
ATOM 736 N N . TYR A 1 95 ? 7.288 -3.690 -1.937 1.00 84.94 95 TYR A N 1
ATOM 737 C CA . TYR A 1 95 ? 7.729 -3.420 -3.301 1.00 84.94 95 TYR A CA 1
ATOM 738 C C . TYR A 1 95 ? 8.796 -4.430 -3.698 1.00 84.94 95 TYR A C 1
ATOM 740 O O . TYR A 1 95 ? 9.899 -4.443 -3.147 1.00 84.94 95 TYR A O 1
ATOM 748 N N . LEU A 1 96 ? 8.463 -5.294 -4.652 1.00 82.50 96 LEU A N 1
ATOM 749 C CA . LEU A 1 96 ? 9.400 -6.259 -5.212 1.00 82.50 96 LEU A CA 1
ATOM 750 C C . LEU A 1 96 ? 10.224 -5.577 -6.310 1.00 82.50 96 LEU A C 1
ATOM 752 O O . LEU A 1 96 ? 9.654 -5.002 -7.233 1.00 82.50 96 LEU A O 1
ATOM 756 N N . LYS A 1 97 ? 11.557 -5.655 -6.228 1.00 78.25 97 LYS A N 1
ATOM 757 C CA . LYS A 1 97 ? 12.464 -5.112 -7.249 1.00 78.25 97 LYS A CA 1
ATOM 758 C C . LYS A 1 97 ? 13.041 -6.239 -8.106 1.00 78.25 97 LYS A C 1
ATOM 760 O O . LYS A 1 97 ? 13.642 -7.159 -7.557 1.00 78.25 97 LYS A O 1
ATOM 765 N N . SER A 1 98 ? 12.896 -6.169 -9.430 1.00 67.06 98 SER A N 1
ATOM 766 C CA . SER A 1 98 ? 13.346 -7.235 -10.346 1.00 67.06 98 SER A CA 1
ATOM 767 C C . SER A 1 98 ? 14.837 -7.175 -10.703 1.00 67.06 98 SER A C 1
ATOM 769 O O . SER A 1 98 ? 15.453 -8.218 -10.912 1.00 67.06 98 SER A O 1
ATOM 771 N N . HIS A 1 99 ? 15.452 -5.985 -10.733 1.00 60.81 99 HIS A N 1
ATOM 772 C CA . HIS A 1 99 ? 16.864 -5.819 -11.100 1.00 60.81 99 HIS A CA 1
ATOM 773 C C . HIS A 1 99 ? 17.573 -4.787 -10.211 1.00 60.81 99 HIS A C 1
ATOM 775 O O . HIS A 1 99 ? 17.138 -3.645 -10.067 1.00 60.81 99 HIS A O 1
ATOM 781 N N . SER A 1 100 ? 18.699 -5.172 -9.607 1.00 52.62 100 SER A N 1
ATOM 782 C CA . SER A 1 100 ? 19.532 -4.300 -8.774 1.00 52.62 100 SER A CA 1
ATOM 783 C C . SER A 1 100 ? 20.610 -3.616 -9.619 1.00 52.62 100 SER A C 1
ATOM 785 O O . SER A 1 100 ? 21.774 -4.014 -9.596 1.00 52.62 100 SER A O 1
ATOM 787 N N . TYR A 1 101 ? 20.247 -2.595 -10.394 1.00 49.53 101 TYR A N 1
ATOM 788 C CA . TYR A 1 101 ? 21.248 -1.759 -11.060 1.00 49.53 101 TYR A CA 1
ATOM 789 C C . TYR A 1 101 ? 21.901 -0.833 -10.021 1.00 49.53 101 TYR A C 1
ATOM 791 O O . TYR A 1 101 ? 21.410 0.260 -9.782 1.00 49.53 101 TYR A O 1
ATOM 799 N N . GLY A 1 102 ? 22.933 -1.322 -9.321 1.00 50.38 102 GLY A N 1
ATOM 800 C CA . GLY A 1 102 ? 23.930 -0.544 -8.558 1.00 50.38 102 GLY A CA 1
ATOM 801 C C . GLY A 1 102 ? 23.481 0.319 -7.367 1.00 50.38 102 GLY A C 1
ATOM 802 O O . GLY A 1 102 ? 24.330 0.721 -6.577 1.00 50.38 102 GLY A O 1
ATOM 803 N N . GLU A 1 103 ? 22.193 0.595 -7.191 1.00 47.84 103 GLU A N 1
ATOM 804 C CA . GLU A 1 103 ? 21.700 1.507 -6.161 1.00 47.84 103 GLU A CA 1
ATOM 805 C C . GLU A 1 103 ? 21.134 0.727 -4.973 1.00 47.84 103 GLU A C 1
ATOM 807 O O . GLU A 1 103 ? 20.236 -0.111 -5.122 1.00 47.84 103 GLU A O 1
ATOM 812 N N . TYR A 1 104 ? 21.671 1.005 -3.781 1.00 45.88 104 TYR A N 1
ATOM 813 C CA . TYR A 1 104 ? 21.179 0.501 -2.501 1.00 45.88 104 TYR A CA 1
ATOM 814 C C . TYR A 1 104 ? 19.772 1.039 -2.236 1.00 45.88 104 TYR A C 1
ATOM 816 O O . TYR A 1 104 ? 19.592 1.986 -1.472 1.00 45.88 104 TYR A O 1
ATOM 824 N N . VAL A 1 105 ? 18.750 0.442 -2.847 1.00 44.56 105 VAL A N 1
ATOM 825 C CA . VAL A 1 105 ? 17.380 0.825 -2.523 1.00 44.56 105 VAL A CA 1
ATOM 826 C C . VAL A 1 105 ? 16.958 0.097 -1.263 1.00 44.56 105 VAL A C 1
ATOM 828 O O . VAL A 1 105 ? 16.491 -1.040 -1.266 1.00 44.56 105 VAL A O 1
ATOM 831 N N . LYS A 1 106 ? 17.170 0.790 -0.150 1.00 38.66 106 LYS A N 1
ATOM 832 C CA . LYS A 1 106 ? 16.682 0.418 1.166 1.00 38.66 106 LYS A CA 1
ATOM 833 C C . LYS A 1 106 ? 15.188 0.735 1.240 1.00 38.66 106 LYS A C 1
ATOM 835 O O . LYS A 1 106 ? 14.789 1.739 1.809 1.00 38.66 106 LYS A O 1
ATOM 840 N N . LEU A 1 107 ? 14.369 -0.147 0.682 1.00 38.22 107 LEU A N 1
ATOM 841 C CA . LEU A 1 107 ? 12.946 -0.252 1.018 1.00 38.22 107 LEU A CA 1
ATOM 842 C C . LEU A 1 107 ? 12.634 -1.681 1.469 1.00 38.22 107 LEU A C 1
ATOM 844 O O . LEU A 1 107 ? 11.698 -2.333 1.038 1.00 38.22 107 LEU A O 1
ATOM 848 N N . CYS A 1 108 ? 13.463 -2.162 2.393 1.00 29.39 108 CYS A N 1
ATOM 849 C CA . CYS A 1 108 ? 13.059 -3.160 3.368 1.00 29.39 108 CYS A CA 1
ATOM 850 C C . CYS A 1 108 ? 13.269 -2.522 4.742 1.00 29.39 108 CYS A C 1
ATOM 852 O O . CYS A 1 108 ? 14.227 -2.808 5.455 1.00 29.39 108 CYS A O 1
ATOM 854 N N . THR A 1 109 ? 12.422 -1.550 5.070 1.00 29.52 109 THR A N 1
ATOM 855 C CA . THR A 1 109 ? 12.245 -1.160 6.463 1.00 29.52 109 THR A CA 1
ATOM 856 C C . THR A 1 109 ? 10.933 -1.786 6.888 1.00 29.52 109 THR A C 1
ATOM 858 O O . THR A 1 109 ? 9.866 -1.245 6.630 1.00 29.52 109 THR A O 1
ATOM 861 N N . ILE A 1 110 ? 11.032 -2.955 7.522 1.00 40.03 110 ILE A N 1
ATOM 862 C CA . ILE A 1 110 ? 9.971 -3.502 8.367 1.00 40.03 110 ILE A CA 1
ATOM 863 C C . ILE A 1 110 ? 9.902 -2.579 9.588 1.00 40.03 110 ILE A C 1
ATOM 865 O O . ILE A 1 110 ? 10.509 -2.831 10.626 1.00 40.03 110 ILE A O 1
ATOM 869 N N . LYS A 1 111 ? 9.255 -1.432 9.421 1.00 32.41 111 LYS A N 1
ATOM 870 C CA . LYS A 1 111 ? 8.734 -0.609 10.505 1.00 32.41 111 LYS A CA 1
ATOM 871 C C . LYS A 1 111 ? 7.393 -0.104 10.021 1.00 32.41 111 LYS A C 1
ATOM 873 O O . LYS A 1 111 ? 7.300 0.385 8.901 1.00 32.41 111 LYS A O 1
ATOM 878 N N . ASN A 1 112 ? 6.407 -0.240 10.888 1.00 40.00 112 ASN A N 1
ATOM 879 C CA . ASN A 1 112 ? 5.013 0.117 10.677 1.00 40.00 112 ASN A CA 1
ATOM 880 C C . ASN A 1 112 ? 4.260 -0.987 9.935 1.00 40.00 112 ASN A C 1
ATOM 882 O O . ASN A 1 112 ? 3.931 -0.902 8.756 1.00 40.00 112 ASN A O 1
ATOM 886 N N . ILE A 1 113 ? 3.988 -2.042 10.706 1.00 49.41 113 ILE A N 1
ATOM 887 C CA . ILE A 1 113 ? 2.655 -2.637 10.664 1.00 49.41 113 ILE A CA 1
ATOM 888 C C . ILE A 1 113 ? 1.701 -1.490 10.997 1.00 49.41 113 ILE A C 1
ATOM 890 O O . ILE A 1 113 ? 1.869 -0.858 12.044 1.00 49.41 113 ILE A O 1
ATOM 894 N N . VAL A 1 114 ? 0.796 -1.190 10.074 1.00 55.00 114 VAL A N 1
ATOM 895 C CA . VAL A 1 114 ? -0.424 -0.458 10.400 1.00 55.00 114 VAL A CA 1
ATOM 896 C C . VAL A 1 114 ? -1.454 -1.466 10.856 1.00 55.00 114 VAL A C 1
ATOM 898 O O . VAL A 1 114 ? -1.563 -2.497 10.146 1.00 55.00 114 VAL A O 1
#